Protein AF-A0A838WLP9-F1 (afdb_monomer_lite)

Foldseek 3Di:
DCVVVVCVVDPVSVVVVVVVVVVVVCVLCVCVVPVDDPPDDDPFPPPDDPFDWDQAQPVGHGDGTWGFDWTWADQDPVPRDTDIDTHSPDTGHDDDPPDDDDDFRPWDWFQDPDVRDTDTPDHGHD

pLDDT: mean 89.11, std 5.67, range [68.88, 97.75]

Organism: NCBI:txid2585140

Structure (mmCIF, N/CA/C/O backbone):
data_AF-A0A838WLP9-F1
#
_entry.id   AF-A0A838WLP9-F1
#
loop_
_atom_site.group_PDB
_atom_site.id
_atom_site.type_symbol
_atom_site.label_atom_id
_atom_site.label_alt_id
_atom_site.label_comp_id
_atom_site.label_asym_id
_atom_site.label_entity_id
_atom_site.label_seq_id
_atom_site.pdbx_PDB_ins_code
_atom_site.Cartn_x
_atom_site.Cartn_y
_atom_site.Cartn_z
_atom_site.occupancy
_atom_site.B_iso_or_equiv
_atom_site.auth_seq_id
_atom_site.auth_comp_id
_atom_site.auth_asym_id
_atom_site.auth_atom_id
_atom_site.pdbx_PDB_model_num
ATOM 1 N N . MET A 1 1 ? -13.536 5.697 40.201 1.00 68.88 1 MET A N 1
ATOM 2 C CA . MET A 1 1 ? -12.944 5.188 38.941 1.00 68.88 1 MET A CA 1
ATOM 3 C C . MET A 1 1 ? -12.890 6.369 37.974 1.00 68.88 1 MET A C 1
ATOM 5 O O . MET A 1 1 ? -13.903 6.703 37.383 1.00 68.88 1 MET A O 1
ATOM 9 N N . ASN A 1 2 ? -11.758 7.083 37.895 1.00 83.75 2 ASN A N 1
ATOM 10 C CA . ASN A 1 2 ? -11.726 8.462 37.353 1.00 83.75 2 ASN A CA 1
ATOM 11 C C . ASN A 1 2 ? -11.096 8.546 35.948 1.00 83.75 2 ASN A C 1
ATOM 13 O O . ASN A 1 2 ? -10.717 9.621 35.486 1.00 83.75 2 ASN A O 1
ATOM 17 N N . TRP A 1 3 ? -10.950 7.406 35.272 1.00 85.25 3 TRP A N 1
ATOM 18 C CA . TRP A 1 3 ? -10.332 7.298 33.947 1.00 85.25 3 TRP A CA 1
ATOM 19 C C . TRP A 1 3 ? -11.072 8.132 32.896 1.00 85.25 3 TRP A C 1
ATOM 21 O O . TRP A 1 3 ? -10.430 8.853 32.139 1.00 85.25 3 TRP A O 1
ATOM 31 N N . TRP A 1 4 ? -12.409 8.137 32.924 1.00 84.56 4 TRP A N 1
ATOM 32 C CA . TRP A 1 4 ? -13.219 8.936 32.003 1.00 84.56 4 TRP A CA 1
ATOM 33 C C . TRP A 1 4 ? -13.020 10.445 32.197 1.00 84.56 4 TRP A C 1
ATOM 35 O O . TRP A 1 4 ? -12.895 11.188 31.229 1.00 84.56 4 TRP A O 1
ATOM 45 N N . GLN A 1 5 ? -12.898 10.905 33.448 1.00 85.19 5 GLN A N 1
ATOM 46 C CA . GLN A 1 5 ? -12.561 12.302 33.750 1.00 85.19 5 GLN A CA 1
ATOM 47 C C . GLN A 1 5 ? -11.146 12.664 33.287 1.00 85.19 5 GLN A C 1
ATOM 49 O O . GLN A 1 5 ? -10.942 13.752 32.761 1.00 85.19 5 GLN A O 1
ATOM 54 N N . ARG A 1 6 ? -10.167 11.763 33.442 1.00 84.62 6 ARG A N 1
ATOM 55 C CA . ARG A 1 6 ? -8.785 11.986 32.981 1.00 84.62 6 ARG A CA 1
ATOM 56 C C . ARG A 1 6 ? -8.691 12.039 31.459 1.00 84.62 6 ARG A C 1
ATOM 58 O O . ARG A 1 6 ? -8.033 12.932 30.934 1.00 84.62 6 ARG A O 1
ATOM 65 N N . LEU A 1 7 ? -9.389 11.140 30.766 1.00 89.25 7 LEU A N 1
ATOM 66 C CA . LEU A 1 7 ? -9.496 11.154 29.309 1.00 89.25 7 LEU A CA 1
ATOM 67 C C . LEU A 1 7 ? -10.190 12.430 28.832 1.00 89.25 7 LEU A C 1
ATOM 69 O O . LEU A 1 7 ? -9.703 13.095 27.927 1.00 89.25 7 LEU A O 1
ATOM 73 N N . LYS A 1 8 ? -11.292 12.823 29.483 1.00 85.06 8 LYS A N 1
ATOM 74 C CA . LYS A 1 8 ? -11.993 14.059 29.149 1.00 85.06 8 LYS A CA 1
ATOM 75 C C . LYS A 1 8 ? -11.152 15.290 29.482 1.00 85.06 8 LYS A C 1
ATOM 77 O O . LYS A 1 8 ? -11.209 16.224 28.716 1.00 85.06 8 LYS A O 1
ATOM 82 N N . ASN A 1 9 ? -10.346 15.359 30.528 1.00 90.25 9 ASN A N 1
ATOM 83 C CA . ASN A 1 9 ? -9.665 16.622 30.860 1.00 90.25 9 ASN A CA 1
ATOM 84 C C . ASN A 1 9 ? -8.296 16.802 30.186 1.00 90.25 9 ASN A C 1
ATOM 86 O O . ASN A 1 9 ? -7.788 17.919 30.153 1.00 90.25 9 ASN A O 1
ATOM 90 N N . ASN A 1 10 ? -7.700 15.741 29.635 1.00 93.69 10 ASN A N 1
ATOM 91 C CA . ASN A 1 10 ? -6.373 15.793 29.027 1.00 93.69 10 ASN A CA 1
ATOM 92 C C . ASN A 1 10 ? -6.447 15.757 27.489 1.00 93.69 10 ASN A C 1
ATOM 94 O O . ASN A 1 10 ? -6.809 14.739 26.900 1.00 93.69 10 ASN A O 1
ATOM 98 N N . ASN A 1 11 ? -6.036 16.850 26.838 1.00 93.38 11 ASN A N 1
ATOM 99 C CA . ASN A 1 11 ? -6.033 16.968 25.375 1.00 93.38 11 ASN A CA 1
ATOM 100 C C . ASN A 1 11 ? -5.180 15.890 24.682 1.00 93.38 11 ASN A C 1
ATOM 102 O O . ASN A 1 11 ? -5.585 15.379 23.640 1.00 93.38 11 ASN A O 1
ATOM 106 N N . LEU A 1 12 ? -4.052 15.490 25.278 1.00 94.69 12 LEU A N 1
ATOM 107 C CA . LEU A 1 12 ? -3.188 14.439 24.734 1.00 94.69 12 LEU A CA 1
ATOM 108 C C . LEU A 1 12 ? -3.863 13.063 24.810 1.00 94.69 12 LEU A C 1
ATOM 110 O O . LEU A 1 12 ? -3.805 12.285 23.861 1.00 94.69 12 LEU A O 1
ATOM 114 N N . ALA A 1 13 ? -4.563 12.785 25.913 1.00 93.62 13 ALA A N 1
ATOM 115 C CA . ALA A 1 13 ? -5.308 11.539 26.073 1.00 93.62 13 ALA A CA 1
ATOM 116 C C . ALA A 1 13 ? -6.464 11.442 25.064 1.00 93.62 13 ALA A C 1
ATOM 118 O O . ALA A 1 13 ? -6.663 10.393 24.454 1.00 93.62 13 ALA A O 1
ATOM 119 N N . ARG A 1 14 ? -7.196 12.544 24.837 1.00 93.81 14 ARG A N 1
ATOM 120 C CA . ARG A 1 14 ? -8.247 12.603 23.806 1.00 93.81 14 ARG A CA 1
ATOM 121 C C . ARG A 1 14 ? -7.684 12.359 22.410 1.00 93.81 14 ARG A C 1
ATOM 123 O O . ARG A 1 14 ? -8.282 11.610 21.651 1.00 93.81 14 ARG A O 1
ATOM 130 N N . PHE A 1 15 ? -6.544 12.966 22.081 1.00 96.44 15 PHE A N 1
ATOM 131 C CA . PHE A 1 15 ? -5.898 12.779 20.782 1.00 96.44 15 PHE A CA 1
ATOM 132 C C . PHE A 1 15 ? -5.516 11.313 20.542 1.00 96.44 15 PHE A C 1
ATOM 134 O O . PHE A 1 15 ? -5.851 10.758 19.499 1.00 96.44 15 PHE A O 1
ATOM 141 N N . GLY A 1 16 ? -4.920 10.652 21.541 1.00 96.25 16 GLY A N 1
ATOM 142 C CA . GLY A 1 16 ? -4.633 9.216 21.473 1.00 96.25 16 GLY A CA 1
ATOM 143 C C . GLY A 1 16 ? -5.892 8.363 21.283 1.00 96.25 16 GLY A C 1
ATOM 144 O O . GLY A 1 16 ? -5.900 7.458 20.453 1.00 96.25 16 GLY A O 1
ATOM 145 N N . ALA A 1 17 ? -6.981 8.687 21.987 1.00 95.12 17 ALA A N 1
ATOM 146 C CA . ALA A 1 17 ? -8.258 7.996 21.813 1.00 95.12 17 ALA A CA 1
ATOM 147 C C . ALA A 1 17 ? -8.866 8.204 20.416 1.00 95.12 17 ALA A C 1
ATOM 149 O O . ALA A 1 17 ? -9.439 7.268 19.868 1.00 95.12 17 ALA A O 1
ATOM 150 N N . ILE A 1 18 ? -8.715 9.392 19.821 1.00 96.75 18 ILE A N 1
ATOM 151 C CA . ILE A 1 18 ? -9.158 9.667 18.446 1.00 96.75 18 ILE A CA 1
ATOM 152 C C . ILE A 1 18 ? -8.354 8.834 17.444 1.00 96.75 18 ILE A C 1
ATOM 154 O O . ILE A 1 18 ? -8.953 8.200 16.583 1.00 96.75 18 ILE A O 1
ATOM 158 N N . ILE A 1 19 ? -7.022 8.785 17.568 1.00 97.75 19 ILE A N 1
ATOM 159 C CA . ILE A 1 19 ? -6.175 7.955 16.691 1.00 97.75 19 ILE A CA 1
ATOM 160 C C . ILE A 1 19 ? -6.594 6.484 16.775 1.00 97.75 19 ILE A C 1
ATOM 162 O O . ILE A 1 19 ? -6.792 5.828 15.756 1.00 97.75 19 ILE A O 1
ATOM 166 N N . LEU A 1 20 ? -6.775 5.979 17.994 1.00 97.31 20 LEU A N 1
ATOM 167 C CA . LEU A 1 20 ? -7.186 4.600 18.237 1.00 97.31 20 LEU A CA 1
ATOM 168 C C . LEU A 1 20 ? -8.583 4.305 17.669 1.00 97.31 20 LEU A C 1
ATOM 170 O O . LEU A 1 20 ? -8.785 3.256 17.062 1.00 97.31 20 LEU A O 1
ATOM 174 N N . LEU A 1 21 ? -9.528 5.240 17.795 1.00 97.19 21 LEU A N 1
ATOM 175 C CA . LEU A 1 21 ? -10.844 5.133 17.166 1.00 97.19 21 LEU A CA 1
ATOM 176 C C . LEU A 1 21 ? -10.728 5.046 15.635 1.00 97.19 21 LEU A C 1
ATOM 178 O O . LEU A 1 21 ? -11.368 4.191 15.029 1.00 97.19 21 LEU A O 1
ATOM 182 N N . VAL A 1 22 ? -9.898 5.892 15.015 1.00 97.31 22 VAL A N 1
ATOM 183 C CA . VAL A 1 22 ? -9.662 5.871 13.561 1.00 97.31 22 VAL A CA 1
ATOM 184 C C . VAL A 1 22 ? -9.097 4.524 13.116 1.00 97.31 22 VAL A C 1
ATOM 186 O O . VAL A 1 22 ? -9.574 3.975 12.127 1.00 97.31 22 VAL A O 1
ATOM 189 N N . PHE A 1 23 ? -8.147 3.947 13.856 1.00 96.69 23 PHE A N 1
ATOM 190 C CA . PHE A 1 23 ? -7.626 2.614 13.542 1.00 96.69 23 PHE A CA 1
ATOM 191 C C . PHE A 1 23 ? -8.693 1.525 13.652 1.00 96.69 23 PHE A C 1
ATOM 193 O O . PHE A 1 23 ? -8.793 0.701 12.749 1.00 96.69 23 PHE A O 1
ATOM 200 N N . TYR A 1 24 ? -9.540 1.538 14.686 1.00 96.31 24 TYR A N 1
ATOM 201 C CA . TYR A 1 24 ? -10.625 0.555 14.797 1.00 96.31 24 TYR A CA 1
ATOM 202 C C . TYR A 1 24 ? -11.669 0.687 13.687 1.00 96.31 24 TYR A C 1
ATOM 204 O O . TYR A 1 24 ? -12.121 -0.326 13.158 1.00 96.31 24 TYR A O 1
ATOM 212 N N . ILE A 1 25 ? -12.023 1.912 13.292 1.00 95.38 25 ILE A N 1
ATOM 213 C CA . ILE A 1 25 ? -12.903 2.142 12.138 1.00 95.38 25 ILE A CA 1
ATOM 214 C C . ILE A 1 25 ? -12.232 1.638 10.853 1.00 95.38 25 ILE A C 1
ATOM 216 O O . ILE A 1 25 ? -12.885 0.991 10.039 1.00 95.38 25 ILE A O 1
ATOM 220 N N . GLY A 1 26 ? -10.926 1.873 10.696 1.00 93.25 26 GLY A N 1
ATOM 221 C CA . GLY A 1 26 ? -10.146 1.364 9.570 1.00 93.25 26 GLY A CA 1
ATOM 222 C C . GLY A 1 26 ? -10.145 -0.164 9.485 1.00 93.25 26 GLY A C 1
ATOM 223 O O . GLY A 1 26 ? -10.307 -0.701 8.398 1.00 93.25 26 GLY A O 1
ATOM 224 N N . VAL A 1 27 ? -10.049 -0.867 10.619 1.00 90.44 27 VAL A N 1
ATOM 225 C CA . VAL A 1 27 ? -10.126 -2.340 10.669 1.00 90.44 27 VAL A CA 1
ATOM 226 C C . VAL A 1 27 ? -11.493 -2.853 10.213 1.00 90.44 27 VAL A C 1
ATOM 228 O O . VAL A 1 27 ? -11.558 -3.843 9.495 1.00 90.44 27 VAL A O 1
ATOM 231 N N . ILE A 1 28 ? -12.587 -2.176 10.576 1.00 88.88 28 ILE A N 1
ATOM 232 C CA . ILE A 1 28 ? -13.932 -2.557 10.110 1.00 88.88 28 ILE A CA 1
ATOM 233 C C . ILE A 1 28 ? -14.042 -2.414 8.582 1.00 88.88 28 ILE A C 1
ATOM 235 O O . ILE A 1 28 ? -14.731 -3.200 7.942 1.00 88.88 28 ILE A O 1
ATOM 239 N N . GLY A 1 29 ? -13.351 -1.434 7.995 1.00 86.94 29 GLY A N 1
ATOM 240 C CA . GLY A 1 29 ? -13.264 -1.228 6.548 1.00 86.94 29 GLY A CA 1
ATOM 241 C C . GLY A 1 29 ? -12.010 -1.817 5.896 1.00 86.94 29 GLY A C 1
ATOM 242 O O . GLY A 1 29 ? -11.614 -1.313 4.845 1.00 86.94 29 GLY A O 1
ATOM 243 N N . ALA A 1 30 ? -11.356 -2.815 6.506 1.00 85.56 30 ALA A N 1
ATOM 244 C CA . ALA A 1 30 ? -10.039 -3.288 6.071 1.00 85.56 30 ALA A CA 1
ATOM 245 C C . ALA A 1 30 ? -10.031 -3.757 4.610 1.00 85.56 30 ALA A C 1
ATOM 247 O O . ALA A 1 30 ? -9.171 -3.317 3.850 1.00 85.56 30 ALA A O 1
ATOM 248 N N . ASP A 1 31 ? -11.026 -4.547 4.200 1.00 80.31 31 ASP A N 1
ATOM 249 C CA . ASP A 1 31 ? -11.106 -5.091 2.836 1.00 80.31 31 ASP A CA 1
ATOM 250 C C . ASP A 1 31 ? -11.288 -3.991 1.772 1.00 80.31 31 ASP A C 1
ATOM 252 O O . ASP A 1 31 ? -10.876 -4.152 0.628 1.00 80.31 31 ASP A O 1
ATOM 256 N N . PHE A 1 32 ? -11.867 -2.842 2.143 1.00 83.06 32 PHE A N 1
ATOM 257 C CA . PHE A 1 32 ? -11.998 -1.682 1.255 1.00 83.06 32 PHE A CA 1
ATOM 258 C C . PHE A 1 32 ? -10.732 -0.814 1.234 1.00 83.06 32 PHE A C 1
ATOM 260 O O . PHE A 1 32 ? -10.338 -0.308 0.184 1.00 83.06 32 PHE A O 1
ATOM 267 N N . ILE A 1 33 ? -10.098 -0.608 2.393 1.00 86.06 33 ILE A N 1
ATOM 268 C CA . ILE A 1 33 ? -8.901 0.241 2.530 1.00 86.06 33 ILE A CA 1
ATOM 269 C C . ILE A 1 33 ? -7.661 -0.447 1.943 1.00 86.06 33 ILE A C 1
ATOM 271 O O . ILE A 1 33 ? -6.815 0.221 1.348 1.00 86.06 33 ILE A O 1
ATOM 275 N N . ALA A 1 34 ? -7.554 -1.767 2.094 1.00 85.62 34 ALA A N 1
ATOM 276 C CA . ALA A 1 34 ? -6.463 -2.590 1.590 1.00 85.62 34 ALA A CA 1
ATOM 277 C C . ALA A 1 34 ? -7.030 -3.781 0.792 1.00 85.62 34 ALA A C 1
ATOM 279 O O . ALA A 1 34 ? -6.998 -4.911 1.274 1.00 85.62 34 ALA A O 1
ATOM 280 N N . PRO A 1 35 ? -7.525 -3.554 -0.441 1.00 79.94 35 PRO A N 1
ATOM 281 C CA . PRO A 1 35 ? -8.187 -4.578 -1.261 1.00 79.94 35 PRO A CA 1
ATOM 282 C C . PRO A 1 35 ? -7.204 -5.579 -1.904 1.00 79.94 35 PRO A C 1
ATOM 284 O O . PRO A 1 35 ? -7.491 -6.169 -2.944 1.00 79.94 35 PRO A O 1
ATOM 287 N N . TYR A 1 36 ? -6.015 -5.736 -1.321 1.00 81.44 36 TYR A N 1
ATOM 288 C CA . TYR A 1 36 ? -4.973 -6.662 -1.749 1.00 81.44 36 TYR A CA 1
ATOM 289 C C . TYR A 1 36 ? -4.723 -7.682 -0.640 1.00 81.44 36 TYR A C 1
ATOM 291 O O . TYR A 1 36 ? -4.701 -7.342 0.544 1.00 81.44 36 TYR A O 1
ATOM 299 N N . ASN A 1 37 ? -4.512 -8.942 -1.012 1.00 81.38 37 ASN A N 1
ATOM 300 C CA . ASN A 1 37 ? -4.252 -9.988 -0.035 1.00 81.38 37 ASN A CA 1
ATOM 301 C C . ASN A 1 37 ? -2.831 -9.813 0.544 1.00 81.38 37 ASN A C 1
ATOM 303 O O . ASN A 1 37 ? -1.864 -9.770 -0.218 1.00 81.38 37 ASN A O 1
ATOM 307 N N . PRO A 1 38 ? -2.654 -9.727 1.877 1.00 81.62 38 PRO A N 1
ATOM 308 C CA . PRO A 1 38 ? -1.332 -9.564 2.489 1.00 81.62 38 PRO A CA 1
ATOM 309 C C . PRO A 1 38 ? -0.395 -10.760 2.260 1.00 81.62 38 PRO A C 1
ATOM 311 O O . PRO A 1 38 ? 0.814 -10.630 2.444 1.00 81.62 38 PRO A O 1
ATOM 314 N N . TYR A 1 39 ? -0.938 -11.915 1.869 1.00 82.94 39 TYR A N 1
ATOM 315 C CA . TYR A 1 39 ? -0.178 -13.119 1.538 1.00 82.94 39 TYR A CA 1
ATOM 316 C C . TYR A 1 39 ? 0.151 -13.236 0.044 1.00 82.94 39 TYR A C 1
ATOM 318 O O . TYR A 1 39 ? 0.853 -14.173 -0.346 1.00 82.94 39 TYR A O 1
ATOM 326 N N . ASP A 1 40 ? -0.301 -12.293 -0.790 1.00 84.31 40 ASP A N 1
ATOM 327 C CA . ASP A 1 40 ? 0.088 -12.258 -2.195 1.00 84.31 40 ASP A CA 1
ATOM 328 C C . ASP A 1 40 ? 1.560 -11.861 -2.311 1.00 84.31 40 ASP A C 1
ATOM 330 O O . ASP A 1 40 ? 1.971 -10.723 -2.075 1.00 84.31 40 ASP A O 1
ATOM 334 N N . SER A 1 41 ? 2.384 -12.832 -2.694 1.00 81.75 41 SER A N 1
ATOM 335 C CA . SER A 1 41 ? 3.781 -12.579 -3.026 1.00 81.75 41 SER A CA 1
ATOM 336 C C . SER A 1 41 ? 3.900 -12.008 -4.441 1.00 81.75 41 SER A C 1
ATOM 338 O O . SER A 1 41 ? 3.194 -12.441 -5.352 1.00 81.75 41 SER A O 1
ATOM 340 N N . GLN A 1 42 ? 4.839 -11.080 -4.650 1.00 80.31 42 GLN A N 1
ATOM 341 C CA . GLN A 1 42 ? 5.204 -10.588 -5.981 1.00 80.31 42 GLN A CA 1
ATOM 342 C C . GLN A 1 42 ? 6.644 -11.019 -6.322 1.00 80.31 42 GLN A C 1
ATOM 344 O O . GLN A 1 42 ? 7.587 -10.252 -6.101 1.00 80.31 42 GLN A O 1
ATOM 349 N N . PRO A 1 43 ? 6.850 -12.242 -6.862 1.00 77.19 43 PRO A N 1
ATOM 350 C CA . PRO A 1 43 ? 8.176 -12.860 -6.992 1.00 77.19 43 PRO A CA 1
ATOM 351 C C . PRO A 1 43 ? 9.162 -12.032 -7.822 1.00 77.19 43 PRO A C 1
ATOM 353 O O . PRO A 1 43 ? 10.351 -11.973 -7.522 1.00 77.19 43 PRO A O 1
ATOM 356 N N . HIS A 1 44 ? 8.655 -11.356 -8.853 1.00 75.81 44 HIS A N 1
ATOM 357 C CA . HIS A 1 44 ? 9.452 -10.544 -9.774 1.00 75.81 44 HIS A CA 1
ATOM 358 C C . HIS A 1 44 ? 9.500 -9.053 -9.396 1.00 75.81 44 HIS A C 1
ATOM 360 O O . HIS A 1 44 ? 10.103 -8.265 -10.120 1.00 75.81 44 HIS A O 1
ATOM 366 N N . GLY A 1 45 ? 8.867 -8.656 -8.283 1.00 78.38 45 GLY A N 1
ATOM 367 C CA . GLY A 1 45 ? 8.755 -7.259 -7.847 1.00 78.38 45 GLY A CA 1
ATOM 368 C C . GLY A 1 45 ? 9.728 -6.842 -6.743 1.00 78.38 45 GLY A C 1
ATOM 369 O O . GLY A 1 45 ? 9.983 -5.655 -6.583 1.00 78.38 45 GLY A O 1
ATOM 370 N N . SER A 1 46 ? 10.315 -7.792 -6.004 1.00 77.81 46 SER A N 1
ATOM 371 C CA . SER A 1 46 ? 11.065 -7.508 -4.763 1.00 77.81 46 SER A CA 1
ATOM 372 C C . SER A 1 46 ? 12.275 -6.578 -4.920 1.00 77.81 46 SER A C 1
ATOM 374 O O . SER A 1 46 ? 12.705 -5.978 -3.938 1.00 77.81 46 SER A O 1
ATOM 376 N N . LEU A 1 47 ? 12.860 -6.502 -6.116 1.00 83.19 47 LEU A N 1
ATOM 377 C CA . LEU A 1 47 ? 14.045 -5.691 -6.417 1.00 83.19 47 LEU A CA 1
ATOM 378 C C . LEU A 1 47 ? 13.753 -4.597 -7.451 1.00 83.19 47 LEU A C 1
ATOM 380 O O . LEU A 1 47 ? 14.680 -3.982 -7.982 1.00 83.19 47 LEU A O 1
ATOM 384 N N . LEU A 1 48 ? 12.479 -4.377 -7.777 1.00 89.06 48 LEU A N 1
ATOM 385 C CA . LEU A 1 48 ? 12.104 -3.278 -8.649 1.00 89.06 48 LEU A CA 1
ATOM 386 C C . LEU A 1 48 ? 12.158 -1.962 -7.865 1.00 89.06 48 LEU A C 1
ATOM 388 O O . LEU A 1 48 ? 11.777 -1.916 -6.693 1.00 89.06 48 LEU A O 1
ATOM 392 N N . PRO A 1 49 ? 12.620 -0.870 -8.495 1.00 89.81 49 PRO A N 1
ATOM 393 C CA . PRO A 1 49 ? 12.485 0.448 -7.902 1.00 89.81 49 PRO A CA 1
ATOM 394 C C . PRO A 1 49 ? 10.998 0.827 -7.800 1.00 89.81 49 PRO A C 1
ATOM 396 O O . PRO A 1 49 ? 10.167 0.256 -8.513 1.00 89.81 49 PRO A O 1
ATOM 399 N N . PRO A 1 50 ? 10.650 1.835 -6.982 1.00 90.62 50 PRO A N 1
ATOM 400 C CA . PRO A 1 50 ? 9.311 2.406 -6.988 1.00 90.62 50 PRO A CA 1
ATOM 401 C C . PRO A 1 50 ? 8.852 2.739 -8.412 1.00 90.62 50 PRO A C 1
ATOM 403 O O . PRO A 1 50 ? 9.591 3.345 -9.195 1.00 90.62 50 PRO A O 1
ATOM 406 N N . THR A 1 51 ? 7.627 2.339 -8.748 1.00 91.56 51 THR A N 1
ATOM 407 C CA . THR A 1 51 ? 7.079 2.482 -10.097 1.00 91.56 51 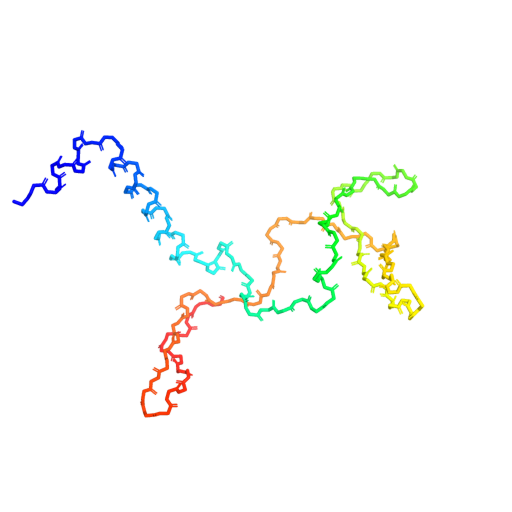THR A CA 1
ATOM 408 C C . THR A 1 51 ? 7.035 3.945 -10.525 1.00 91.56 51 THR A C 1
ATOM 410 O O . THR A 1 51 ? 6.379 4.781 -9.900 1.00 91.56 51 THR A O 1
ATOM 413 N N . LYS A 1 52 ? 7.729 4.267 -11.618 1.00 92.94 52 LYS A N 1
ATOM 414 C CA . LYS A 1 52 ? 7.796 5.634 -12.136 1.00 92.94 52 LYS A CA 1
ATOM 415 C C . LYS A 1 52 ? 6.535 5.981 -12.924 1.00 92.94 52 LYS A C 1
ATOM 417 O O . LYS A 1 52 ? 6.141 5.250 -13.830 1.00 92.94 52 LYS A O 1
ATOM 422 N N . ILE A 1 53 ? 5.956 7.138 -12.612 1.00 95.44 53 ILE A N 1
ATOM 423 C CA . ILE A 1 53 ? 4.813 7.703 -13.333 1.00 95.44 53 ILE A CA 1
ATOM 424 C C . ILE A 1 53 ? 5.319 8.634 -14.436 1.00 95.44 53 ILE A C 1
ATOM 426 O O . ILE A 1 53 ? 6.168 9.500 -14.206 1.00 95.44 53 ILE A O 1
ATOM 430 N N . TYR A 1 54 ? 4.770 8.467 -15.632 1.00 95.38 54 TYR A N 1
ATOM 431 C CA . TYR A 1 54 ? 5.057 9.250 -16.824 1.00 95.38 54 TYR A CA 1
ATOM 432 C C . TYR A 1 54 ? 3.824 10.054 -17.233 1.00 95.38 54 TYR A C 1
ATOM 434 O O . TYR A 1 54 ? 2.688 9.662 -16.985 1.00 95.38 54 TYR A O 1
ATOM 442 N N . TRP A 1 55 ? 4.061 11.190 -17.882 1.00 95.75 55 TRP A N 1
ATOM 443 C CA . TRP A 1 55 ? 3.006 12.071 -18.401 1.00 95.75 55 TRP A CA 1
ATOM 444 C C . TRP A 1 55 ? 3.024 12.167 -19.929 1.00 95.75 55 TRP A C 1
ATOM 446 O O . TRP A 1 55 ? 2.010 12.456 -20.564 1.00 95.75 55 TRP A O 1
ATOM 456 N N . LYS A 1 56 ? 4.191 11.920 -20.529 1.00 96.19 56 LYS A N 1
ATOM 457 C CA . LYS A 1 56 ? 4.422 11.947 -21.973 1.00 96.19 56 LYS A CA 1
ATOM 458 C C . LYS A 1 56 ? 5.085 10.647 -22.414 1.00 96.19 56 LYS A C 1
ATOM 460 O O . LYS A 1 56 ? 5.848 10.066 -21.643 1.00 96.19 56 LYS A O 1
ATOM 465 N N . THR A 1 57 ? 4.794 10.218 -23.637 1.00 94.44 57 THR A N 1
ATOM 466 C CA . THR A 1 57 ? 5.497 9.111 -24.291 1.00 94.44 57 THR A CA 1
ATOM 467 C C . THR A 1 57 ? 6.940 9.505 -24.621 1.00 94.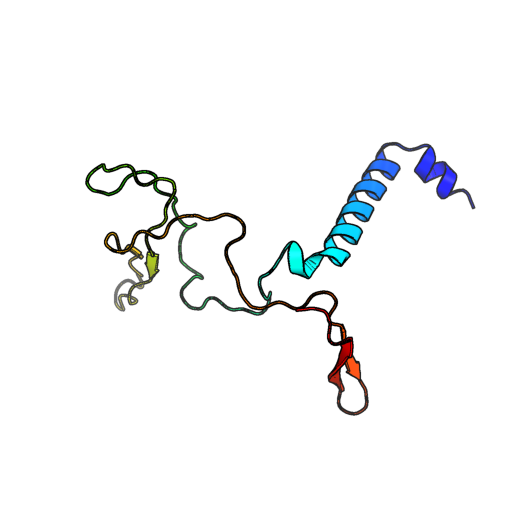44 57 THR A C 1
ATOM 469 O O . THR A 1 57 ? 7.252 10.703 -24.623 1.00 94.44 57 THR A O 1
ATOM 472 N N . PRO A 1 58 ? 7.830 8.539 -24.922 1.00 92.81 58 PRO A N 1
ATOM 473 C CA . PRO A 1 58 ? 9.182 8.836 -25.400 1.00 92.81 58 PRO A CA 1
ATOM 474 C C . PRO A 1 58 ? 9.205 9.777 -26.615 1.00 92.81 58 PRO A C 1
ATOM 476 O O . PRO A 1 58 ? 10.071 10.640 -26.700 1.00 92.81 58 PRO A O 1
ATOM 479 N N . ASP A 1 59 ? 8.194 9.692 -27.485 1.00 93.62 59 ASP A N 1
ATOM 480 C CA . ASP A 1 59 ? 8.024 10.565 -28.659 1.00 93.62 59 ASP A CA 1
ATOM 481 C C . ASP A 1 59 ? 7.465 11.963 -28.317 1.00 93.62 59 ASP A C 1
ATOM 483 O O . ASP A 1 59 ? 7.164 12.766 -29.198 1.00 93.62 59 ASP A O 1
ATOM 487 N N . GLY A 1 60 ? 7.265 12.263 -27.030 1.00 93.44 60 GLY A N 1
ATOM 488 C CA . GLY A 1 60 ? 6.803 13.561 -26.535 1.00 93.44 60 GLY A CA 1
ATOM 489 C C . GLY A 1 60 ? 5.284 13.756 -26.514 1.00 93.44 60 GLY A C 1
ATOM 490 O O . GLY A 1 60 ? 4.818 14.813 -26.076 1.00 93.44 60 GLY A O 1
ATOM 491 N N . LYS A 1 61 ? 4.490 12.758 -26.923 1.00 94.94 61 LYS A N 1
ATOM 492 C CA . LYS A 1 61 ? 3.022 12.847 -26.937 1.00 94.94 61 LYS A CA 1
ATOM 493 C C . LYS A 1 61 ? 2.459 12.767 -25.519 1.00 94.94 61 LYS A C 1
ATOM 495 O O . LYS A 1 61 ? 2.790 11.862 -24.760 1.00 94.94 61 LYS A O 1
ATOM 500 N N . PHE A 1 62 ? 1.572 13.690 -25.159 1.00 95.44 62 PHE A N 1
ATOM 501 C CA . PHE A 1 62 ? 0.871 13.652 -23.875 1.00 95.44 62 PHE A CA 1
ATOM 502 C C . PHE A 1 62 ? -0.318 12.687 -23.936 1.00 95.44 62 PHE A C 1
ATOM 504 O O . PHE A 1 62 ? -1.197 12.852 -24.780 1.00 95.44 62 PHE A O 1
ATOM 511 N N . ILE A 1 63 ? -0.347 11.699 -23.039 1.00 94.81 63 ILE A N 1
ATOM 512 C CA . ILE A 1 63 ? -1.435 10.705 -22.939 1.00 94.81 63 ILE A CA 1
ATOM 513 C C . ILE A 1 63 ? -2.013 10.603 -21.515 1.00 94.81 63 ILE A C 1
ATOM 515 O O . ILE A 1 63 ? -2.737 9.663 -21.206 1.00 94.81 63 ILE A O 1
ATOM 519 N N . GLY A 1 64 ? -1.700 11.573 -20.649 1.00 94.75 64 GLY A N 1
ATOM 520 C CA . GLY A 1 64 ? -2.078 11.558 -19.234 1.00 94.75 64 GLY A CA 1
ATOM 521 C C . GLY A 1 64 ? -1.111 10.754 -18.354 1.00 94.75 64 GLY A C 1
ATOM 522 O O . GLY A 1 64 ? -0.069 10.304 -18.838 1.00 94.75 64 GLY A O 1
ATOM 523 N N . PRO A 1 65 ? -1.412 10.601 -17.052 1.00 96.00 65 PRO A N 1
ATOM 524 C CA . PRO A 1 65 ? -0.589 9.830 -16.127 1.00 96.00 65 PRO A CA 1
ATOM 525 C C . PRO A 1 65 ? -0.633 8.335 -16.477 1.00 96.00 65 PRO A C 1
ATOM 527 O O . PRO A 1 65 ? -1.694 7.709 -16.498 1.00 96.00 65 PRO A O 1
ATOM 530 N N . HIS A 1 66 ? 0.529 7.757 -16.764 1.00 96.19 66 HIS A N 1
ATOM 531 C CA . HIS A 1 66 ? 0.677 6.356 -17.154 1.00 96.19 66 HIS A CA 1
ATOM 532 C C . HIS A 1 66 ? 1.990 5.766 -16.637 1.00 96.19 66 HIS A C 1
ATOM 534 O O . HIS A 1 66 ? 2.901 6.477 -16.212 1.00 96.19 66 HIS A O 1
ATOM 540 N N . ILE A 1 67 ? 2.083 4.445 -16.680 1.00 96.06 67 ILE A N 1
ATOM 541 C CA . ILE A 1 67 ? 3.243 3.654 -16.279 1.00 96.06 67 ILE A CA 1
ATOM 542 C C . ILE A 1 67 ? 3.668 2.793 -17.466 1.00 96.06 67 ILE A C 1
ATOM 544 O O . ILE A 1 67 ? 2.830 2.326 -18.234 1.00 96.06 67 ILE A O 1
ATOM 548 N N . TYR A 1 68 ? 4.969 2.548 -17.586 1.00 95.25 68 TYR A N 1
ATOM 549 C CA . TYR A 1 68 ? 5.495 1.517 -18.475 1.00 95.25 68 TYR A CA 1
ATOM 550 C C . TYR A 1 68 ? 5.839 0.266 -17.661 1.00 95.25 68 TYR A C 1
ATOM 552 O O . TYR A 1 68 ? 6.555 0.392 -16.658 1.00 95.25 68 TYR A O 1
ATOM 560 N N . PRO A 1 69 ? 5.342 -0.924 -18.052 1.00 92.31 69 PRO A N 1
ATOM 561 C CA . PRO A 1 69 ? 5.684 -2.180 -17.406 1.00 92.31 69 PRO A CA 1
ATOM 562 C C . PRO A 1 69 ? 7.198 -2.304 -17.275 1.00 92.31 69 PRO A C 1
ATOM 564 O O . PRO A 1 69 ? 7.932 -2.220 -18.259 1.00 92.31 69 PRO A O 1
ATOM 567 N N . THR A 1 70 ? 7.653 -2.442 -16.035 1.00 91.38 70 THR A N 1
ATOM 568 C CA . THR A 1 70 ? 9.069 -2.582 -15.709 1.00 91.38 70 THR A CA 1
ATOM 569 C C . THR A 1 70 ? 9.268 -3.962 -15.115 1.00 91.38 70 THR A C 1
ATOM 571 O O . THR A 1 70 ? 8.639 -4.300 -14.116 1.00 91.38 70 THR A O 1
ATOM 574 N N . THR A 1 71 ? 10.119 -4.765 -15.740 1.00 90.06 71 THR A N 1
ATOM 575 C CA . THR A 1 71 ? 10.457 -6.112 -15.287 1.00 90.06 71 THR A CA 1
ATOM 576 C C . THR A 1 71 ? 11.940 -6.206 -14.972 1.00 90.06 71 THR A C 1
ATOM 578 O O . THR A 1 71 ? 12.762 -5.410 -15.435 1.00 90.06 71 THR A O 1
ATOM 581 N N . GLN A 1 72 ? 12.284 -7.183 -14.141 1.00 88.75 72 GLN A N 1
ATOM 582 C CA . GLN A 1 72 ? 13.668 -7.510 -13.859 1.00 88.75 72 GLN A CA 1
ATOM 583 C C . GLN A 1 72 ? 14.141 -8.555 -14.873 1.00 88.75 72 GLN A C 1
ATOM 585 O O . GLN A 1 72 ? 13.513 -9.602 -15.015 1.00 88.75 72 GLN A O 1
ATOM 590 N N . GLY A 1 73 ? 15.215 -8.250 -15.597 1.00 86.06 73 GLY A N 1
ATOM 591 C CA . GLY A 1 73 ? 15.850 -9.183 -16.522 1.00 86.06 73 GLY A CA 1
ATOM 592 C C . GLY A 1 73 ? 16.640 -10.278 -15.806 1.00 86.06 73 GLY A C 1
ATOM 593 O O . GLY A 1 73 ? 16.763 -10.288 -14.575 1.00 86.06 73 GLY A O 1
ATOM 594 N N . ASP A 1 74 ? 17.206 -11.185 -16.601 1.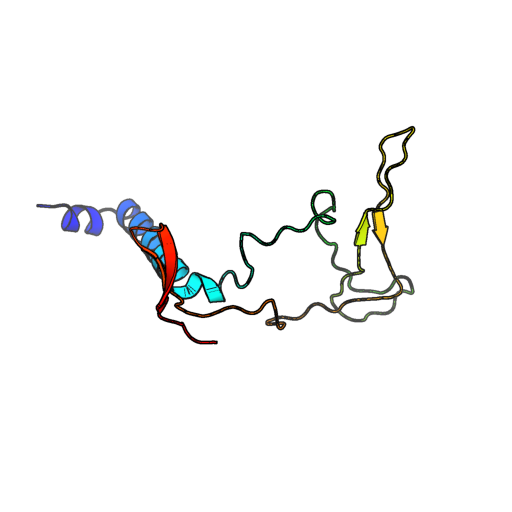00 87.44 74 ASP A N 1
ATOM 595 C CA . ASP A 1 74 ? 18.018 -12.289 -16.097 1.00 87.44 74 ASP A CA 1
ATOM 596 C C . ASP A 1 74 ? 19.233 -11.801 -15.299 1.00 87.44 74 ASP A C 1
ATOM 598 O O . ASP A 1 74 ? 19.762 -10.704 -15.505 1.00 87.44 74 ASP A O 1
ATOM 602 N N . THR A 1 75 ? 19.678 -12.641 -14.364 1.00 86.69 75 THR A N 1
ATOM 603 C CA . THR A 1 75 ? 20.869 -12.354 -13.557 1.00 86.69 75 THR A CA 1
ATOM 604 C C . THR A 1 75 ? 22.109 -12.630 -14.389 1.00 86.69 75 THR A C 1
ATOM 606 O O . THR A 1 75 ? 22.309 -13.758 -14.839 1.00 86.69 75 THR A O 1
ATOM 609 N N . ASN A 1 76 ? 22.964 -11.627 -14.563 1.00 89.31 76 ASN A N 1
ATOM 610 C CA . ASN A 1 76 ? 24.288 -11.852 -15.123 1.00 89.31 76 ASN A CA 1
ATOM 611 C C . ASN A 1 76 ? 25.104 -12.708 -14.138 1.00 89.31 76 ASN A C 1
ATOM 613 O O . ASN A 1 76 ? 25.320 -12.297 -13.001 1.00 89.31 76 ASN A O 1
ATOM 617 N N . LEU A 1 77 ? 25.543 -13.894 -14.562 1.00 91.00 77 LEU A N 1
ATOM 618 C CA . LEU A 1 77 ? 26.249 -14.848 -13.698 1.00 91.00 77 LEU A CA 1
ATOM 619 C C . LEU A 1 77 ? 27.657 -14.385 -13.294 1.00 91.00 77 LEU A C 1
ATOM 621 O O . LEU A 1 77 ? 28.169 -14.834 -12.274 1.00 91.00 77 LEU A O 1
ATOM 625 N N . GLU A 1 78 ? 28.272 -13.489 -14.065 1.00 93.19 78 GLU A N 1
ATOM 626 C CA . GLU A 1 78 ? 29.617 -12.976 -13.788 1.00 93.19 78 GLU A CA 1
ATOM 627 C C . GLU A 1 78 ? 29.589 -11.787 -12.823 1.00 93.19 78 GLU A C 1
ATOM 629 O O . GLU A 1 78 ? 30.451 -11.670 -11.955 1.00 93.19 78 GLU A O 1
ATOM 634 N N . THR A 1 79 ? 28.594 -10.902 -12.954 1.00 89.19 79 THR A N 1
ATOM 635 C CA . THR A 1 79 ? 28.512 -9.655 -12.170 1.00 89.19 79 THR A CA 1
ATOM 636 C C . THR A 1 79 ? 27.443 -9.673 -11.079 1.00 89.19 79 THR A C 1
ATOM 638 O O . THR A 1 79 ? 27.446 -8.810 -10.204 1.00 89.19 79 THR A O 1
ATOM 641 N N . GLY A 1 80 ? 26.498 -10.614 -11.134 1.00 86.19 80 GLY A N 1
ATOM 642 C CA . GLY A 1 80 ? 25.301 -10.647 -10.289 1.00 86.19 80 GLY A CA 1
ATOM 643 C C . GLY A 1 80 ? 24.264 -9.566 -10.622 1.00 86.19 80 GLY A C 1
ATOM 644 O O . GLY A 1 80 ? 23.231 -9.480 -9.958 1.00 86.19 80 GLY A O 1
ATOM 645 N N . GLU A 1 81 ? 24.514 -8.729 -11.632 1.00 85.62 81 GLU A N 1
ATOM 646 C CA . GLU A 1 81 ? 23.642 -7.607 -11.976 1.00 85.62 81 GLU A CA 1
ATOM 647 C C . GLU A 1 81 ? 22.344 -8.091 -12.635 1.00 85.62 81 GLU A C 1
ATOM 649 O O . GLU A 1 81 ? 22.350 -8.973 -13.497 1.00 85.62 81 GLU A O 1
ATOM 654 N N . ARG A 1 82 ? 21.222 -7.464 -12.264 1.00 87.25 82 ARG A N 1
ATOM 655 C CA . ARG A 1 82 ? 19.915 -7.660 -12.899 1.00 87.25 82 ARG A CA 1
ATOM 656 C C . ARG A 1 82 ? 19.452 -6.360 -13.537 1.00 87.25 82 ARG A C 1
ATOM 658 O O . ARG A 1 82 ? 19.088 -5.416 -12.835 1.00 87.25 82 ARG A O 1
ATOM 665 N N . LYS A 1 83 ? 19.450 -6.312 -14.868 1.00 88.81 83 LYS A N 1
ATOM 666 C CA . LYS A 1 83 ? 19.027 -5.119 -15.610 1.00 88.81 83 LYS A CA 1
ATOM 667 C C . LYS A 1 83 ? 17.518 -4.923 -15.510 1.00 88.81 83 LYS A C 1
ATOM 669 O O . LYS A 1 83 ? 16.752 -5.882 -15.561 1.00 88.81 83 LYS A O 1
ATOM 674 N N . LEU A 1 84 ? 17.096 -3.668 -15.404 1.00 90.38 84 LEU A N 1
ATOM 675 C CA . LEU A 1 84 ? 15.688 -3.295 -15.489 1.00 90.38 84 LEU A CA 1
ATOM 676 C C . LEU A 1 84 ? 15.290 -3.167 -16.960 1.00 90.38 84 LEU A C 1
ATOM 678 O O . LEU A 1 84 ? 15.954 -2.468 -17.726 1.00 90.38 84 LEU A O 1
ATOM 682 N N . ILE A 1 85 ? 14.206 -3.832 -17.345 1.00 91.06 85 ILE A N 1
ATOM 683 C CA . ILE A 1 85 ? 13.648 -3.795 -18.696 1.00 91.06 85 ILE A CA 1
ATOM 684 C C . ILE A 1 85 ? 12.341 -3.015 -18.621 1.00 91.06 85 ILE A C 1
ATOM 686 O O . ILE A 1 85 ? 11.412 -3.423 -17.930 1.00 91.06 85 ILE A O 1
ATOM 690 N N . VAL A 1 86 ? 12.279 -1.881 -19.316 1.00 93.19 86 VAL A N 1
ATOM 691 C CA . VAL A 1 86 ? 11.079 -1.040 -19.387 1.00 93.19 86 VAL A CA 1
ATOM 692 C C . VAL A 1 86 ? 10.458 -1.194 -20.772 1.00 93.19 86 VAL A C 1
ATOM 694 O O . VAL A 1 86 ? 11.087 -0.851 -21.774 1.00 93.19 86 VAL A O 1
ATOM 697 N N . ASP A 1 87 ? 9.229 -1.704 -20.836 1.00 93.94 87 ASP A N 1
ATOM 698 C CA . ASP A 1 87 ? 8.486 -1.854 -22.090 1.00 93.94 87 ASP A CA 1
ATOM 699 C C . ASP A 1 87 ? 7.755 -0.549 -22.438 1.00 93.94 87 ASP A C 1
ATOM 701 O O . ASP A 1 87 ? 6.626 -0.305 -22.008 1.00 93.94 87 ASP A O 1
ATOM 705 N N . PHE A 1 88 ? 8.404 0.299 -23.242 1.00 94.00 88 PHE A N 1
ATOM 706 C CA . PHE A 1 88 ? 7.831 1.565 -23.713 1.00 94.00 88 PHE A CA 1
ATOM 707 C C . PHE A 1 88 ? 6.711 1.407 -24.755 1.00 94.00 88 PHE A C 1
ATOM 709 O O . PHE A 1 88 ? 6.066 2.393 -25.106 1.00 94.00 88 PHE A O 1
ATOM 716 N N . GLN A 1 89 ? 6.462 0.194 -25.258 1.00 94.12 89 GLN A N 1
ATOM 717 C CA . GLN A 1 89 ? 5.421 -0.060 -26.259 1.00 94.12 89 GLN A CA 1
ATOM 718 C C . GLN A 1 89 ? 4.042 -0.277 -25.627 1.00 94.12 89 GLN A C 1
ATOM 720 O O . GLN A 1 89 ? 3.029 -0.188 -26.319 1.00 94.12 89 GLN A O 1
ATOM 725 N N . LYS A 1 90 ? 3.981 -0.542 -24.315 1.00 94.50 90 LYS A N 1
ATOM 726 C CA . LYS A 1 90 ? 2.741 -0.866 -23.594 1.00 94.50 90 LYS A CA 1
ATOM 727 C C . LYS A 1 90 ? 2.461 0.125 -22.461 1.00 94.50 90 LYS A C 1
ATOM 729 O O . LYS A 1 90 ? 2.591 -0.241 -21.295 1.00 94.50 90 LYS A O 1
ATOM 734 N N . PRO A 1 91 ? 2.077 1.380 -22.756 1.00 95.06 91 PRO A N 1
ATOM 735 C CA . PRO A 1 91 ? 1.676 2.312 -21.709 1.00 95.06 91 PRO A CA 1
ATOM 736 C C . PRO A 1 91 ? 0.417 1.801 -20.991 1.00 95.06 91 PRO A C 1
ATOM 738 O O . PRO A 1 91 ? -0.593 1.507 -21.627 1.00 95.06 91 PRO A O 1
ATOM 741 N N . SER A 1 92 ? 0.471 1.731 -19.662 1.00 94.69 92 SER A N 1
ATOM 742 C CA . SER A 1 92 ? -0.665 1.408 -18.797 1.00 94.69 92 SER A CA 1
ATOM 743 C C . SER A 1 92 ? -1.149 2.671 -18.090 1.00 94.69 92 SER A C 1
ATOM 745 O O . SER A 1 92 ? -0.398 3.295 -17.335 1.00 94.69 92 SER A O 1
ATOM 747 N N . SER A 1 93 ? -2.379 3.096 -18.370 1.00 93.81 93 SER A N 1
ATOM 748 C CA . SER A 1 93 ? -2.964 4.298 -17.769 1.00 93.81 93 SER A CA 1
ATOM 749 C C . SER A 1 93 ? -3.238 4.105 -16.279 1.00 93.81 93 SER A C 1
ATOM 751 O O . SER A 1 93 ? -3.673 3.041 -15.845 1.00 93.81 93 SER A O 1
ATOM 753 N N . LEU A 1 94 ? -3.031 5.162 -15.494 1.00 92.69 94 LEU A N 1
ATOM 754 C CA . LEU A 1 94 ? -3.416 5.170 -14.087 1.00 92.69 94 LEU A CA 1
ATOM 755 C C . LEU A 1 94 ? -4.911 5.463 -13.944 1.00 92.69 94 LEU A C 1
ATOM 757 O O . LEU A 1 94 ? -5.403 6.471 -14.449 1.00 92.69 94 LEU A O 1
ATOM 761 N N . GLY A 1 95 ? -5.614 4.586 -13.231 1.00 89.62 95 GLY A N 1
ATOM 762 C CA . GLY A 1 95 ? -7.027 4.740 -12.897 1.00 89.62 95 GLY A CA 1
ATOM 763 C C . GLY A 1 95 ? -7.245 4.774 -11.387 1.00 89.62 95 GLY A C 1
ATOM 764 O O . GLY A 1 95 ? -6.510 4.145 -10.628 1.00 89.62 95 GLY A O 1
ATOM 765 N N . LEU A 1 96 ? -8.272 5.504 -10.958 1.00 88.94 96 LEU A N 1
ATOM 766 C CA . LEU A 1 96 ? -8.805 5.418 -9.599 1.00 88.94 96 LEU A CA 1
ATOM 767 C C . LEU A 1 96 ? -9.912 4.361 -9.575 1.00 88.94 96 LEU A C 1
ATOM 769 O O . LEU A 1 96 ? -10.655 4.250 -10.548 1.00 88.94 96 LEU A O 1
ATOM 773 N N . PHE A 1 97 ? -10.025 3.6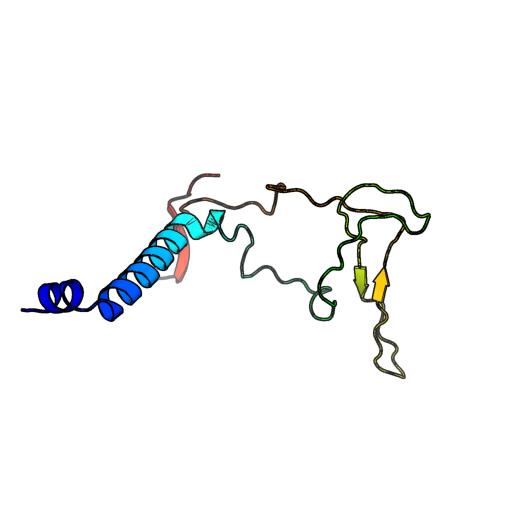17 -8.472 1.00 84.81 97 PHE A N 1
ATOM 774 C CA . PHE A 1 97 ? -11.038 2.563 -8.299 1.00 84.81 97 PHE A CA 1
ATOM 775 C C . PHE A 1 97 ? -11.022 1.506 -9.417 1.00 84.81 97 PHE A C 1
ATOM 777 O O . PHE A 1 97 ? -12.067 1.022 -9.850 1.00 84.81 97 PHE A O 1
ATOM 784 N N . VAL A 1 98 ? -9.827 1.166 -9.911 1.00 85.31 98 VAL A N 1
ATOM 785 C CA . VAL A 1 98 ? -9.661 0.054 -10.853 1.00 85.31 98 VAL A CA 1
ATOM 786 C C . VAL A 1 98 ? -10.044 -1.260 -10.182 1.00 85.31 98 VAL A C 1
ATOM 788 O O . VAL A 1 98 ? -9.837 -1.436 -8.981 1.00 85.31 98 VAL A O 1
ATOM 791 N N . VAL A 1 99 ? -10.598 -2.182 -10.968 1.00 82.69 99 VAL A N 1
ATOM 792 C CA . VAL A 1 99 ? -10.934 -3.524 -10.487 1.00 82.69 99 VAL A CA 1
ATOM 793 C C . VAL A 1 99 ? -9.635 -4.234 -10.095 1.00 82.69 99 VAL A C 1
ATOM 795 O O . VAL A 1 99 ? -8.743 -4.399 -10.928 1.00 82.69 99 VAL A O 1
ATOM 798 N N . GLY A 1 100 ? -9.518 -4.576 -8.813 1.00 80.31 100 GLY A N 1
ATOM 799 C CA . GLY A 1 100 ? -8.380 -5.293 -8.244 1.00 80.31 100 GLY A CA 1
ATOM 800 C C . GLY A 1 100 ? -8.628 -6.797 -8.142 1.00 80.31 100 GLY A C 1
ATOM 801 O O . GLY A 1 100 ? -9.487 -7.348 -8.828 1.00 80.31 100 GLY A O 1
ATOM 802 N N . SER A 1 101 ? -7.867 -7.451 -7.266 1.00 81.38 101 SER A N 1
ATOM 803 C CA . SER A 1 101 ? -8.137 -8.818 -6.818 1.00 81.38 101 SER A CA 1
ATOM 804 C C . SER A 1 101 ? -9.539 -8.942 -6.223 1.00 81.38 101 SER A C 1
ATOM 806 O O . SER A 1 101 ? -10.052 -7.995 -5.625 1.00 81.38 101 SER A O 1
ATOM 808 N N . GLU A 1 102 ? -10.144 -10.122 -6.369 1.00 82.94 102 GLU A N 1
ATOM 809 C CA . GLU A 1 102 ? -11.383 -10.443 -5.662 1.00 82.94 102 GLU A CA 1
ATOM 810 C C . GLU A 1 102 ? -11.156 -10.317 -4.150 1.00 82.94 102 GLU A C 1
ATOM 812 O O . GLU A 1 102 ? -10.163 -10.811 -3.612 1.00 82.94 102 GLU A O 1
ATOM 817 N N . TYR A 1 103 ? -12.079 -9.644 -3.471 1.00 79.31 103 TYR A N 1
ATOM 818 C CA . TYR A 1 103 ? -12.115 -9.538 -2.018 1.00 79.31 103 TYR A CA 1
ATOM 819 C C . TYR A 1 103 ? -13.531 -9.844 -1.536 1.00 79.31 103 TYR A C 1
ATOM 821 O O . TYR A 1 103 ? -14.479 -9.901 -2.320 1.00 79.31 103 TYR A O 1
ATOM 829 N N . THR A 1 104 ? -13.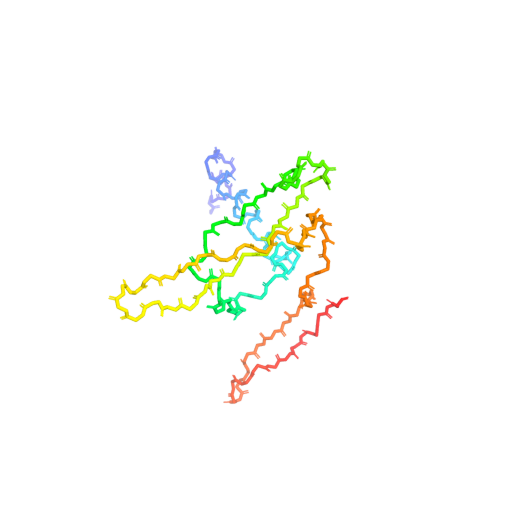686 -10.095 -0.243 1.00 82.44 104 THR A N 1
ATOM 830 C CA . THR A 1 104 ? -14.984 -10.435 0.338 1.00 82.44 104 THR A CA 1
ATOM 831 C C . THR A 1 104 ? -15.151 -9.674 1.640 1.00 82.44 104 THR A C 1
ATOM 833 O O . THR A 1 104 ? -14.437 -9.929 2.603 1.00 82.44 104 THR A O 1
ATOM 836 N N . LEU A 1 105 ? -16.100 -8.739 1.664 1.00 84.69 105 LEU A N 1
ATOM 837 C CA . LEU A 1 105 ? -16.370 -7.877 2.810 1.00 84.69 105 LEU A CA 1
ATOM 838 C C . LEU A 1 105 ? -16.940 -8.682 3.977 1.00 84.69 105 LEU A C 1
ATOM 840 O O . LEU A 1 105 ? -17.939 -9.387 3.819 1.00 84.69 105 LEU A O 1
ATOM 844 N N . PHE A 1 106 ? -16.360 -8.512 5.166 1.00 84.12 106 PHE A N 1
ATOM 845 C CA . PHE A 1 106 ? -16.838 -9.120 6.420 1.00 84.12 106 PHE A CA 1
ATOM 846 C C . PHE A 1 106 ? -16.811 -10.658 6.443 1.00 84.12 106 PHE A C 1
ATOM 848 O O . PHE A 1 106 ? -17.580 -11.289 7.175 1.00 84.12 106 PHE A O 1
ATOM 855 N N . GLU A 1 107 ? -15.935 -11.280 5.654 1.00 87.25 107 GLU A N 1
ATOM 856 C CA . GLU A 1 107 ? -15.683 -12.716 5.757 1.00 87.25 107 GLU A CA 1
ATOM 857 C C . GLU A 1 107 ? -15.039 -13.042 7.117 1.00 87.25 107 GLU A C 1
ATOM 859 O O . GLU A 1 107 ? -14.067 -12.412 7.531 1.00 87.25 107 GLU A O 1
ATOM 864 N N . VAL A 1 108 ? -15.563 -14.048 7.827 1.00 87.31 108 VAL A N 1
ATOM 865 C CA . VAL A 1 108 ? -14.979 -14.518 9.095 1.00 87.31 108 VAL A CA 1
ATOM 866 C C . VAL A 1 108 ? -14.587 -15.981 8.959 1.00 87.31 108 VAL A C 1
ATOM 868 O O . VAL A 1 108 ? -15.449 -16.859 8.850 1.00 87.31 108 VAL A O 1
ATOM 871 N N . LYS A 1 109 ? -13.275 -16.233 9.012 1.00 89.12 109 LYS A N 1
ATOM 872 C CA . LYS A 1 109 ? -12.658 -17.563 9.064 1.00 89.12 109 LYS A CA 1
ATOM 873 C C . LYS A 1 109 ? -12.057 -17.773 10.441 1.00 89.12 109 LYS A C 1
ATOM 875 O O . LYS A 1 109 ? -11.297 -16.928 10.907 1.00 89.12 109 LYS A O 1
ATOM 880 N N . LEU A 1 110 ? -12.384 -18.886 11.087 1.00 90.25 110 LEU A N 1
ATOM 881 C CA . LEU A 1 110 ? -11.722 -19.285 12.325 1.00 90.25 110 LEU A CA 1
ATOM 882 C C . LEU A 1 110 ? -11.242 -20.731 12.203 1.00 90.25 110 LEU A C 1
ATOM 884 O O . LEU A 1 110 ? -11.991 -21.575 11.701 1.00 90.25 110 LEU A O 1
ATOM 888 N N . PRO A 1 111 ? -10.025 -21.037 12.681 1.00 92.81 111 PRO A N 1
ATOM 889 C CA . PRO A 1 111 ? -9.590 -22.411 12.825 1.00 92.81 111 PRO A CA 1
ATOM 890 C C . PRO A 1 111 ? -10.309 -23.016 14.036 1.00 92.81 111 PRO A C 1
ATOM 892 O O . PRO A 1 111 ? -10.198 -22.508 15.155 1.00 92.81 111 PRO A O 1
ATOM 895 N N . LEU A 1 112 ? -11.084 -24.079 13.816 1.00 92.31 112 LEU A N 1
ATOM 896 C CA . LEU A 1 112 ? -11.874 -24.723 14.871 1.00 92.31 112 LEU A CA 1
ATOM 897 C C . LEU A 1 112 ? -11.291 -26.098 15.240 1.00 92.31 112 LEU A C 1
ATOM 899 O O . LEU A 1 112 ? -10.895 -26.862 14.354 1.00 92.31 112 LEU A O 1
ATOM 903 N N . PRO A 1 113 ? -11.239 -26.459 16.537 1.00 91.19 113 PRO A N 1
ATOM 904 C CA . PRO A 1 113 ? -10.847 -27.803 16.949 1.00 91.19 113 PRO A CA 1
ATOM 905 C C . PRO A 1 113 ? -11.862 -28.847 16.439 1.00 91.19 113 PRO A C 1
ATOM 907 O O . PRO A 1 113 ? -13.034 -28.516 16.250 1.00 91.19 113 PRO A O 1
ATOM 910 N N . PRO A 1 114 ? -11.465 -30.122 16.261 1.00 90.06 114 PRO A N 1
ATOM 911 C CA . PRO A 1 114 ? -10.170 -30.711 16.622 1.00 90.06 114 PRO A CA 1
ATOM 912 C C . PRO A 1 114 ? -9.078 -30.585 15.546 1.00 90.06 114 PRO A C 1
ATOM 914 O O . PRO A 1 114 ? -7.905 -30.729 15.876 1.00 90.06 114 PRO A O 1
ATOM 917 N N . ALA A 1 115 ? -9.443 -30.322 14.289 1.00 89.75 115 ALA A N 1
ATOM 918 C CA . ALA A 1 115 ? -8.505 -30.306 13.163 1.00 89.75 115 ALA A CA 1
ATOM 919 C C . ALA A 1 115 ? -7.773 -28.963 12.982 1.00 89.75 115 ALA A C 1
ATOM 921 O O . ALA A 1 115 ? -6.731 -28.933 12.335 1.00 89.75 115 ALA A O 1
ATOM 922 N N . TRP A 1 116 ? -8.291 -27.871 13.565 1.00 90.12 116 TRP A N 1
ATOM 923 C CA . TRP A 1 116 ? -7.778 -26.501 13.392 1.00 90.12 116 TRP A CA 1
ATOM 924 C C . TRP A 1 116 ? -7.704 -26.049 11.926 1.00 90.12 116 TRP A C 1
ATOM 926 O O . TRP A 1 116 ? -6.912 -25.178 11.576 1.00 90.12 116 TRP A O 1
ATOM 936 N N . GLU A 1 117 ? -8.559 -26.617 11.078 1.00 90.06 117 GLU A N 1
ATOM 937 C CA . GLU A 1 117 ? -8.745 -26.165 9.703 1.00 90.06 117 GLU A CA 1
ATOM 938 C C . GLU A 1 117 ? -9.615 -24.905 9.678 1.00 90.06 117 GLU A C 1
ATOM 940 O O . GLU A 1 117 ? -10.528 -24.744 10.495 1.00 90.06 117 GLU A O 1
ATOM 945 N N . GLU A 1 118 ? -9.322 -23.998 8.747 1.00 87.50 118 GLU A N 1
ATOM 946 C CA . GLU A 1 118 ? -10.085 -22.765 8.584 1.00 87.50 118 GLU A CA 1
ATOM 947 C C . GLU A 1 118 ? -11.499 -23.068 8.086 1.00 87.50 118 GLU A C 1
ATOM 949 O O . GLU A 1 118 ? -11.706 -23.504 6.953 1.00 87.50 118 GLU A O 1
ATOM 954 N N . VAL A 1 119 ? -12.493 -22.784 8.925 1.00 89.25 119 VAL A N 1
ATOM 955 C CA . VAL A 1 119 ? -13.904 -22.884 8.551 1.00 89.25 119 VAL A CA 1
ATOM 956 C C . VAL A 1 119 ? -14.463 -21.477 8.369 1.00 89.25 119 VAL A C 1
ATOM 958 O O . VAL A 1 119 ? -14.316 -20.616 9.242 1.00 89.25 119 VAL A O 1
ATOM 961 N N . LYS A 1 120 ? -15.130 -21.238 7.232 1.00 90.19 120 LYS A N 1
ATOM 962 C CA . LYS A 1 120 ? -15.887 -20.002 6.994 1.00 90.19 120 LYS A CA 1
ATOM 963 C C . LYS A 1 120 ? -17.141 -20.011 7.868 1.00 90.19 120 LYS A C 1
ATOM 965 O O . LYS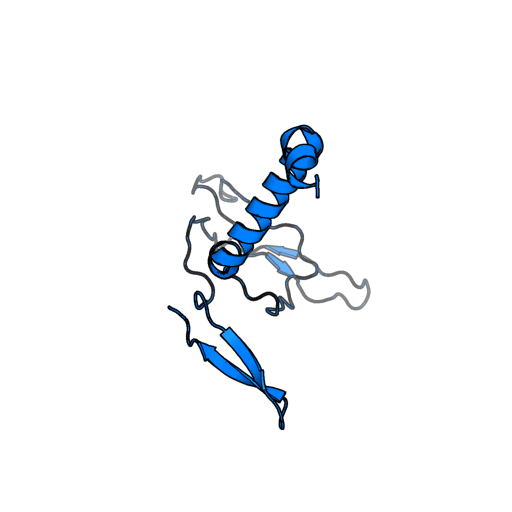 A 1 120 ? -18.047 -20.808 7.641 1.00 90.19 120 LYS A O 1
ATOM 970 N N . ILE A 1 121 ? -17.192 -19.127 8.857 1.00 90.31 121 ILE A N 1
ATOM 971 C CA . ILE A 1 121 ? -18.352 -18.960 9.745 1.00 90.31 121 ILE A CA 1
ATOM 972 C C . ILE A 1 121 ? -19.322 -17.951 9.141 1.00 90.31 121 ILE A C 1
ATOM 974 O O . ILE A 1 121 ? -20.533 -18.160 9.154 1.00 90.31 121 ILE A O 1
ATOM 978 N N . ILE A 1 122 ? -18.778 -16.863 8.596 1.00 90.00 122 ILE A N 1
ATOM 979 C CA . ILE A 1 122 ? -19.540 -15.833 7.895 1.00 90.00 122 ILE A CA 1
ATOM 980 C C . ILE A 1 122 ? -18.985 -15.760 6.472 1.00 90.00 122 ILE A C 1
ATOM 982 O O . ILE A 1 122 ? -17.790 -15.501 6.319 1.00 90.00 122 ILE A O 1
ATOM 986 N N . PRO A 1 123 ? -19.815 -16.000 5.439 1.00 84.81 123 PRO A N 1
ATOM 987 C CA . PRO A 1 123 ? -19.355 -16.046 4.052 1.00 84.81 123 PRO A CA 1
ATOM 988 C C . PRO A 1 123 ? -18.968 -14.671 3.491 1.00 84.81 123 PRO A C 1
ATOM 990 O O . PRO A 1 123 ? -18.283 -14.623 2.480 1.00 84.81 123 PRO A O 1
ATOM 993 N N . GLY A 1 124 ? -19.380 -13.581 4.149 1.00 86.00 124 GLY A N 1
ATOM 994 C CA . GLY A 1 124 ? -19.139 -12.206 3.716 1.00 86.00 124 GLY A CA 1
ATOM 995 C C . GLY A 1 124 ? -19.970 -11.788 2.494 1.00 86.00 124 GLY A C 1
ATOM 996 O O . GLY A 1 124 ? -20.883 -12.501 2.073 1.00 86.00 124 GLY A O 1
ATOM 997 N N . ILE A 1 125 ? -19.690 -10.594 1.969 1.00 86.12 125 ILE A N 1
ATOM 998 C CA . ILE A 1 125 ? -20.368 -9.972 0.822 1.00 86.12 125 ILE A CA 1
ATOM 999 C C . ILE A 1 125 ? -19.334 -9.745 -0.282 1.00 86.12 125 ILE A C 1
ATOM 1001 O O . ILE A 1 125 ? -18.263 -9.202 -0.015 1.00 86.12 125 ILE A O 1
ATOM 1005 N N . THR A 1 126 ? -19.651 -10.181 -1.498 1.00 77.19 126 THR A N 1
ATOM 1006 C CA . THR A 1 126 ? -18.807 -10.024 -2.695 1.00 77.19 126 THR A CA 1
ATOM 1007 C C . THR A 1 126 ? -19.177 -8.774 -3.480 1.00 77.19 126 THR A C 1
ATOM 1009 O O . THR A 1 126 ? -20.379 -8.417 -3.479 1.00 77.19 126 THR A O 1
#

InterPro domains:
  IPR025966 Oligopeptide transport permease C-like, N-terminal domain [PF12911] (4-50)

Secondary structure (DSSP, 8-state):
--HHHHHHH-HHHHHHHHHHHHHHHHHHTHHHH--S-TT---TTTTTPPPPPPEEE-TTS-EEEEEE--EEEEEEPTTT--EEEEE-TT--EE--SS---S---BT-EEEEETTTTEEEEEE--B-

Sequence (126 aa):
MNWWQRLKNNNLARFGAIILLVFYIGVIGADFIAPYNPYDSQPHGSLLPPTKIYWKTPDGKFIGPHIYPTTQGDTNLETGERKLIVDFQKPSSLGLFVVGSEYTLFEVKLPLPPAWEEVKIIPGIT

Radius of gyration: 23.39 Å; chains: 1; bounding box: 50×48×68 Å